Protein AF-A0A452Y985-F1 (afdb_monomer)

Mean predicted aligned error: 10.16 Å

Secondary structure (DSSP, 8-state):
-HHHHHHHHHHHHHHHHHHH-TTTS----------BTTBEEEEEEE----BTTB-SSSS--EEEEEEPPTTPPPPPPP-

Solvent-accessible surface area (backbone atoms only — not comparable to full-atom values): 5381 Å² total; per-residue (Å²): 114,74,69,59,55,53,54,50,50,52,51,52,50,51,52,52,55,55,66,65,42,62,86,78,45,92,75,78,87,78,83,89,87,76,74,71,76,71,54,41,83,75,47,76,48,74,50,80,77,56,61,95,86,42,60,96,52,100,63,70,53,73,50,74,44,65,46,74,48,89,84,67,70,84,76,79,75,86,128

pLDDT: mean 84.35, std 10.66, range [58.41, 95.81]

Sequence (79 aa):
EKQGAVEFLKLVFRALCLCWDRQTQDLHIDWILFRGRPLVPALCEVINDNIDGVYPSSHFPIFAEFLLPRSVRLAEMPS

Foldseek 3Di:
DVVVVVVVVVVVVVVCVQVVPPVPPPDDPDDDDDDDPPKDWDDKDFAPDDDPPHDPDPGTDIDIDIDGDPPDDDDPDDD

InterPro domains:
  IPR036691 Endonuclease/exonuclease/phosphatase superfamily [G3DSA:3.60.10.10] (18-70)
  IPR036691 Endonuclease/exonuclease/phosphatase superfamily [SSF56219] (20-71)

Organism: Aegilops tauschii subsp. strangulata (NCBI:txid200361)

Structure (mmCIF, N/CA/C/O backbone):
data_AF-A0A452Y985-F1
#
_entry.id   AF-A0A452Y985-F1
#
loop_
_atom_site.group_PDB
_atom_site.id
_atom_site.type_symbol
_atom_site.label_atom_id
_atom_site.label_alt_id
_atom_site.label_comp_id
_atom_site.label_asym_id
_atom_site.label_entity_id
_atom_site.label_seq_id
_atom_site.pdbx_PDB_ins_code
_atom_site.Cartn_x
_atom_site.Cartn_y
_atom_site.Cartn_z
_atom_site.occupancy
_atom_site.B_iso_or_equiv
_atom_site.auth_seq_id
_atom_site.auth_comp_id
_atom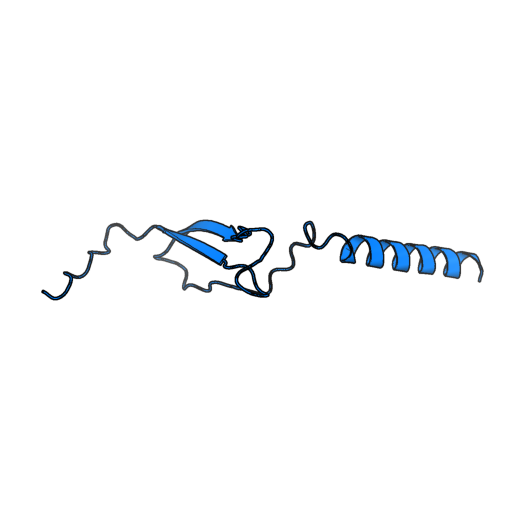_site.auth_asym_id
_atom_site.auth_atom_id
_atom_site.pdbx_PDB_model_num
ATOM 1 N N . GLU A 1 1 ? 44.236 -2.814 -11.174 1.00 58.41 1 GLU A N 1
ATOM 2 C CA . GLU A 1 1 ? 43.251 -1.899 -11.801 1.00 58.41 1 GLU A CA 1
ATOM 3 C C . GLU A 1 1 ? 42.111 -2.614 -12.532 1.00 58.41 1 GLU A C 1
ATOM 5 O O . GLU A 1 1 ? 40.964 -2.383 -12.176 1.00 58.41 1 GLU A O 1
ATOM 10 N N . LYS A 1 2 ? 42.373 -3.536 -13.474 1.00 59.88 2 LYS A N 1
ATOM 11 C CA . LYS A 1 2 ? 41.317 -4.219 -14.265 1.00 59.88 2 LYS A CA 1
ATOM 12 C C . LYS A 1 2 ? 40.266 -4.989 -13.440 1.00 59.88 2 LYS A C 1
ATOM 14 O O . LYS A 1 2 ? 39.091 -4.955 -13.785 1.00 59.88 2 LYS A O 1
ATOM 19 N N . GLN A 1 3 ? 40.666 -5.621 -12.331 1.00 63.78 3 GLN A N 1
ATOM 20 C CA . GLN A 1 3 ? 39.755 -6.346 -11.429 1.00 63.78 3 GLN A CA 1
ATOM 21 C C . GLN A 1 3 ? 38.683 -5.424 -10.812 1.00 63.78 3 GLN A C 1
ATOM 23 O O . GLN A 1 3 ? 37.529 -5.817 -10.689 1.00 63.78 3 GLN A O 1
ATOM 28 N N . GLY A 1 4 ? 39.045 -4.181 -10.471 1.00 83.56 4 GLY A N 1
ATOM 29 C CA . GLY A 1 4 ? 38.127 -3.219 -9.851 1.00 83.56 4 GLY A CA 1
ATOM 30 C C . GLY A 1 4 ? 37.062 -2.703 -10.820 1.00 83.56 4 GLY A C 1
ATOM 31 O O . GLY A 1 4 ? 35.910 -2.541 -10.433 1.00 83.56 4 GLY A O 1
ATOM 32 N N . ALA A 1 5 ? 37.419 -2.526 -12.096 1.00 90.69 5 ALA A N 1
ATOM 33 C CA . ALA A 1 5 ? 36.470 -2.118 -13.133 1.00 90.69 5 ALA A CA 1
ATOM 34 C C . ALA A 1 5 ? 35.401 -3.191 -13.397 1.00 90.69 5 ALA A C 1
ATOM 36 O O . ALA A 1 5 ? 34.235 -2.864 -13.602 1.00 90.69 5 ALA A O 1
ATOM 37 N N . VAL A 1 6 ? 35.780 -4.473 -13.350 1.00 89.94 6 VAL A N 1
ATOM 38 C CA . VAL A 1 6 ? 34.843 -5.594 -13.524 1.00 89.94 6 VAL A CA 1
ATOM 39 C C . VAL A 1 6 ? 33.866 -5.683 -12.351 1.00 89.94 6 VAL A C 1
ATOM 41 O O . VAL A 1 6 ? 32.669 -5.843 -12.572 1.00 89.94 6 VAL A O 1
ATOM 44 N N . GLU A 1 7 ? 34.344 -5.543 -11.113 1.00 90.50 7 GLU A N 1
ATOM 45 C CA . GLU A 1 7 ? 33.464 -5.532 -9.937 1.00 90.50 7 GLU A CA 1
ATOM 46 C C . GLU A 1 7 ? 32.532 -4.315 -9.928 1.00 90.50 7 GLU A C 1
ATOM 48 O O . GLU A 1 7 ? 31.340 -4.455 -9.658 1.00 90.50 7 GLU A O 1
ATOM 53 N N . PHE A 1 8 ? 33.027 -3.139 -10.324 1.00 90.38 8 PHE A N 1
ATOM 54 C CA . PHE A 1 8 ? 32.184 -1.959 -10.507 1.00 90.38 8 PHE A CA 1
ATOM 55 C C . PHE A 1 8 ? 31.100 -2.191 -11.571 1.00 90.38 8 PHE A C 1
ATOM 57 O O . PHE A 1 8 ? 29.926 -1.919 -11.329 1.00 90.38 8 PHE A O 1
ATOM 64 N N . LEU A 1 9 ? 31.456 -2.772 -12.720 1.00 94.62 9 LEU A N 1
ATOM 65 C CA . LEU A 1 9 ? 30.501 -3.080 -13.784 1.00 94.62 9 LEU A CA 1
ATOM 66 C C . LEU A 1 9 ? 29.430 -4.089 -13.332 1.00 94.62 9 LEU A C 1
ATOM 68 O O . LEU A 1 9 ? 28.257 -3.923 -13.664 1.00 94.62 9 LEU A O 1
ATOM 72 N N . LYS A 1 10 ? 29.799 -5.099 -12.531 1.00 90.94 10 LYS A N 1
ATOM 73 C CA . LYS A 1 10 ? 28.839 -6.042 -11.927 1.00 90.94 10 LYS A CA 1
ATOM 74 C C . LYS A 1 10 ? 27.853 -5.341 -10.994 1.00 90.94 10 LYS A C 1
ATOM 76 O O . LYS A 1 10 ? 26.673 -5.690 -10.992 1.00 90.94 10 LYS A O 1
ATOM 81 N N . LEU A 1 11 ? 28.317 -4.369 -10.206 1.00 91.62 11 LEU A N 1
ATOM 82 C CA . LEU A 1 11 ? 27.453 -3.579 -9.325 1.00 91.62 11 LEU A CA 1
ATOM 83 C C . LEU A 1 11 ? 26.486 -2.706 -10.125 1.00 91.62 11 LEU A C 1
ATOM 85 O O . LEU A 1 11 ? 25.298 -2.693 -9.814 1.00 91.62 11 LEU A O 1
ATOM 89 N N . VAL A 1 12 ? 26.964 -2.047 -11.185 1.00 91.94 12 VAL A N 1
ATOM 90 C CA . VAL A 1 12 ? 26.108 -1.267 -12.092 1.00 91.94 12 VAL A CA 1
ATOM 91 C C . VAL A 1 12 ? 25.047 -2.163 -12.730 1.00 91.94 12 VAL A C 1
ATOM 93 O O . VAL A 1 12 ? 23.868 -1.823 -12.701 1.00 91.94 12 VAL A O 1
ATOM 96 N N . PHE A 1 13 ? 25.429 -3.338 -13.237 1.00 91.00 13 PHE A N 1
ATOM 97 C CA . PHE A 1 13 ? 24.480 -4.278 -13.833 1.00 91.00 13 PHE A CA 1
ATOM 98 C C . PHE A 1 13 ? 23.438 -4.767 -12.819 1.00 91.00 13 PHE A C 1
ATOM 100 O O . PHE A 1 13 ? 22.251 -4.775 -13.121 1.00 91.00 13 PHE A O 1
ATOM 107 N N . ARG A 1 14 ? 23.849 -5.096 -11.586 1.00 85.25 14 ARG A N 1
ATOM 108 C CA . ARG A 1 14 ? 22.911 -5.450 -10.507 1.00 85.25 14 ARG A CA 1
ATOM 109 C C . ARG A 1 14 ? 21.946 -4.318 -10.181 1.00 85.25 14 ARG A C 1
ATOM 111 O O . ARG A 1 14 ? 20.758 -4.584 -10.045 1.00 85.25 14 ARG A O 1
ATOM 118 N N . ALA A 1 15 ? 22.434 -3.084 -10.065 1.00 84.88 15 ALA A N 1
ATOM 119 C CA . ALA A 1 15 ? 21.581 -1.928 -9.810 1.00 84.88 15 ALA A CA 1
ATOM 120 C C . ALA A 1 15 ? 20.557 -1.738 -10.939 1.00 84.88 15 ALA A C 1
ATOM 122 O O . ALA A 1 15 ? 19.375 -1.562 -10.666 1.00 84.88 15 ALA A O 1
ATOM 123 N N . LEU A 1 16 ? 20.983 -1.860 -12.200 1.00 85.50 16 LEU A N 1
ATOM 124 C CA . LEU A 1 16 ? 20.090 -1.781 -13.357 1.00 85.50 16 LEU A CA 1
ATOM 125 C C . LEU A 1 16 ? 19.051 -2.909 -13.365 1.00 85.50 16 LE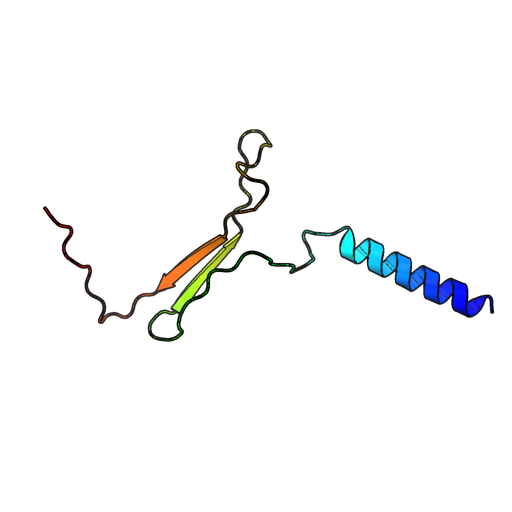U A C 1
ATOM 127 O O . LEU A 1 16 ? 17.877 -2.630 -13.576 1.00 85.50 16 LEU A O 1
ATOM 131 N N . CYS A 1 17 ? 19.450 -4.155 -13.093 1.00 81.81 17 CYS A N 1
ATOM 132 C CA . CYS A 1 17 ? 18.521 -5.283 -13.001 1.00 81.81 17 CYS A CA 1
ATOM 133 C C . CYS A 1 17 ? 17.494 -5.100 -11.881 1.00 81.81 17 CYS A C 1
ATOM 135 O O . CYS A 1 17 ? 16.319 -5.377 -12.094 1.00 81.81 17 CYS A O 1
ATOM 137 N N . LEU A 1 18 ? 17.922 -4.609 -10.713 1.00 73.62 18 LEU A N 1
ATOM 138 C CA . LEU A 1 18 ? 17.017 -4.324 -9.601 1.00 73.62 18 LEU A CA 1
ATOM 139 C C . LEU A 1 18 ? 16.018 -3.228 -9.979 1.00 73.62 18 LEU A C 1
ATOM 141 O O . LEU A 1 18 ? 14.834 -3.396 -9.732 1.00 73.62 18 LEU A O 1
ATOM 145 N N . CYS A 1 19 ? 16.473 -2.134 -10.596 1.00 73.62 19 CYS A N 1
ATOM 146 C CA . CYS A 1 19 ? 15.608 -1.025 -11.013 1.00 73.62 19 CYS A CA 1
ATOM 147 C C . CYS A 1 19 ? 14.684 -1.362 -12.191 1.00 73.62 19 CYS A C 1
ATOM 149 O O . CYS A 1 19 ? 13.665 -0.696 -12.373 1.00 73.62 19 CYS A O 1
ATOM 151 N N . TRP A 1 20 ? 15.058 -2.337 -13.021 1.00 78.31 20 TRP A N 1
ATOM 152 C CA . TRP A 1 20 ? 14.280 -2.733 -14.193 1.00 78.31 20 TRP A CA 1
ATOM 153 C C . TRP A 1 20 ? 12.992 -3.451 -13.794 1.00 78.31 20 TRP A C 1
ATOM 155 O O . TRP A 1 20 ? 11.927 -3.168 -14.343 1.00 78.31 20 TRP A O 1
ATOM 165 N N . ASP A 1 21 ? 13.071 -4.347 -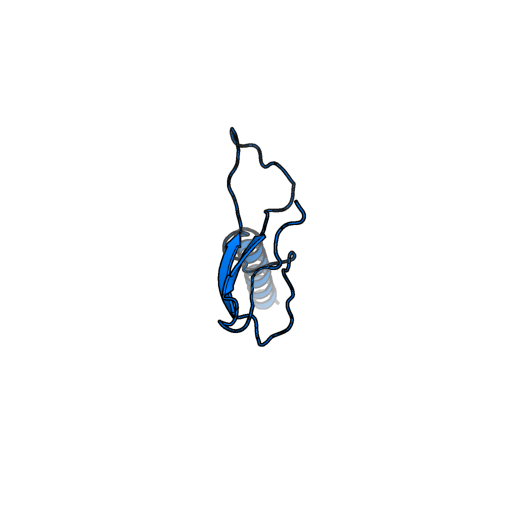12.813 1.00 68.56 21 ASP A N 1
ATOM 166 C CA . ASP A 1 21 ? 11.915 -5.099 -12.340 1.00 68.56 21 ASP A CA 1
ATOM 167 C C . ASP A 1 21 ? 11.158 -4.337 -11.244 1.00 68.56 21 ASP A C 1
ATOM 169 O O . ASP A 1 21 ? 11.168 -4.678 -10.062 1.00 68.56 21 ASP A O 1
ATOM 173 N N . ARG A 1 22 ? 10.473 -3.266 -11.658 1.00 62.91 22 ARG A N 1
ATOM 174 C CA . ARG A 1 22 ? 9.632 -2.444 -10.772 1.00 62.91 22 ARG A CA 1
ATOM 175 C C . ARG A 1 22 ? 8.526 -3.234 -10.065 1.00 62.91 22 ARG A C 1
ATOM 177 O O . ARG A 1 22 ? 7.997 -2.724 -9.086 1.00 62.91 22 ARG A O 1
ATOM 184 N N . GLN A 1 23 ? 8.153 -4.421 -10.553 1.00 61.41 23 GLN A N 1
ATOM 185 C CA . GLN A 1 23 ? 7.135 -5.259 -9.914 1.00 61.41 23 GLN A CA 1
ATOM 186 C C . GLN A 1 23 ? 7.677 -6.029 -8.708 1.00 61.41 23 GLN A C 1
ATOM 188 O O . GLN A 1 23 ? 6.908 -6.307 -7.792 1.00 61.41 23 GLN A O 1
ATOM 193 N N . THR A 1 24 ? 8.972 -6.360 -8.678 1.00 58.78 24 THR A N 1
ATOM 194 C CA . THR A 1 24 ? 9.598 -7.018 -7.515 1.00 58.78 24 THR A CA 1
ATOM 195 C C . THR A 1 24 ? 10.247 -6.041 -6.543 1.00 58.78 24 THR A C 1
ATOM 197 O O . THR A 1 24 ? 10.605 -6.423 -5.427 1.00 58.78 24 THR A O 1
ATOM 200 N N . GLN A 1 25 ? 10.370 -4.769 -6.924 1.00 62.12 25 GLN A N 1
ATOM 201 C CA . GLN A 1 25 ? 10.724 -3.712 -5.990 1.00 62.12 25 GLN A CA 1
ATOM 202 C C . GLN A 1 25 ? 9.509 -3.369 -5.121 1.00 62.12 25 GLN A C 1
ATOM 204 O O . GLN A 1 25 ? 8.557 -2.760 -5.598 1.00 62.12 25 GLN A O 1
ATOM 209 N N . ASP A 1 26 ? 9.570 -3.724 -3.835 1.00 66.94 26 ASP A N 1
ATOM 210 C CA . ASP A 1 26 ? 8.624 -3.328 -2.776 1.00 66.94 26 ASP A CA 1
ATOM 211 C C . ASP A 1 26 ? 8.723 -1.813 -2.472 1.00 66.94 26 ASP A C 1
ATOM 213 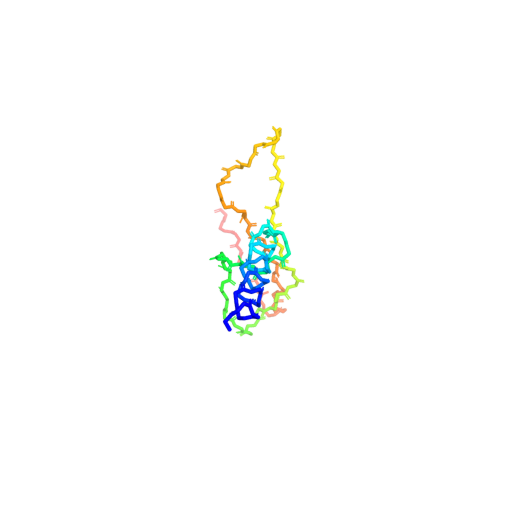O O . ASP A 1 26 ? 9.046 -1.370 -1.370 1.00 66.94 26 ASP A O 1
ATOM 217 N N . LEU A 1 27 ? 8.578 -0.986 -3.510 1.00 74.81 27 LEU A N 1
ATOM 218 C CA . LEU A 1 27 ? 8.842 0.449 -3.500 1.00 74.81 27 LEU A CA 1
ATOM 219 C C . LEU A 1 27 ? 7.525 1.229 -3.415 1.00 74.81 27 LEU A C 1
ATOM 221 O O . LEU A 1 27 ? 7.137 1.943 -4.342 1.00 74.81 27 LEU A O 1
ATOM 225 N N . HIS A 1 28 ? 6.826 1.078 -2.291 1.00 84.88 28 HIS A N 1
ATOM 226 C CA . HIS A 1 28 ? 5.601 1.822 -2.008 1.00 84.88 28 HIS A CA 1
ATOM 227 C C . HIS A 1 28 ? 5.901 3.302 -1.717 1.00 84.88 28 HIS A C 1
ATOM 229 O O . HIS A 1 28 ? 6.714 3.633 -0.854 1.00 84.88 28 HIS A O 1
ATOM 235 N N . ILE A 1 29 ? 5.232 4.206 -2.438 1.00 90.06 29 ILE A N 1
ATOM 236 C CA . ILE A 1 29 ? 5.292 5.664 -2.204 1.00 90.06 29 ILE A CA 1
ATOM 237 C C . ILE A 1 29 ? 3.948 6.253 -1.760 1.00 90.06 29 ILE A C 1
ATOM 239 O O . ILE A 1 2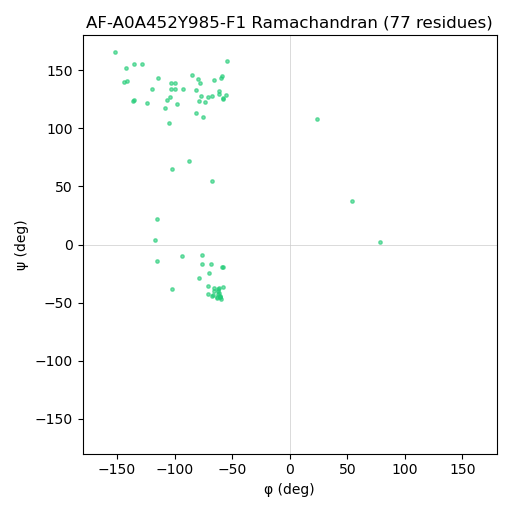9 ? 3.911 7.364 -1.237 1.00 90.06 29 ILE A O 1
ATOM 243 N N . ASP A 1 30 ? 2.874 5.485 -1.916 1.00 92.25 30 ASP A N 1
ATOM 244 C CA . ASP A 1 30 ? 1.519 5.807 -1.488 1.00 92.25 30 ASP A CA 1
ATOM 245 C C . ASP A 1 30 ? 1.203 5.013 -0.208 1.00 92.25 30 ASP A C 1
ATOM 247 O O . ASP A 1 30 ? 1.583 3.847 -0.085 1.00 92.25 30 ASP A O 1
ATOM 251 N N . TRP A 1 31 ? 0.541 5.640 0.773 1.00 93.31 31 TRP A N 1
ATOM 252 C CA . TRP A 1 31 ? 0.358 5.060 2.111 1.00 93.31 31 TRP A CA 1
ATOM 253 C C . TRP A 1 31 ? -1.009 5.401 2.706 1.00 93.31 31 TRP A C 1
ATOM 255 O O . TRP A 1 31 ? -1.450 6.548 2.651 1.00 93.31 31 TRP A O 1
ATOM 265 N N . ILE A 1 32 ? -1.631 4.427 3.376 1.00 94.00 32 ILE A N 1
ATOM 266 C CA . ILE A 1 32 ? -2.792 4.646 4.247 1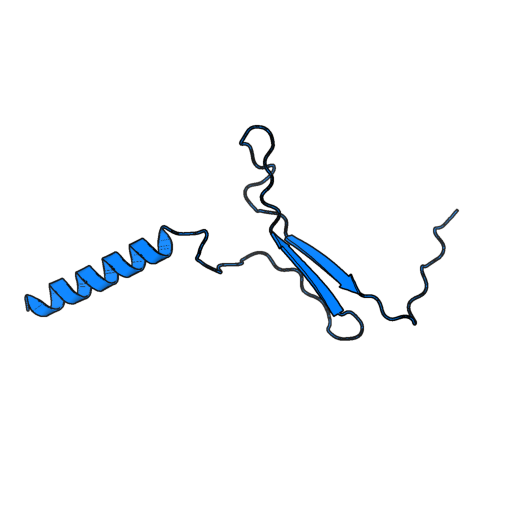.00 94.00 32 ILE A CA 1
ATOM 267 C C . ILE A 1 32 ? -2.317 4.549 5.695 1.00 94.00 32 ILE A C 1
ATOM 269 O O . ILE A 1 32 ? -2.039 3.468 6.213 1.00 94.00 32 ILE A O 1
ATOM 273 N N . LEU A 1 33 ? -2.202 5.700 6.356 1.00 93.62 33 LEU A N 1
ATOM 274 C CA . LEU A 1 33 ? -1.781 5.780 7.751 1.00 93.62 33 LEU A CA 1
ATOM 275 C C . LEU A 1 33 ? -3.002 5.766 8.671 1.00 93.62 33 LEU A C 1
ATOM 277 O O . LEU A 1 33 ? -3.958 6.513 8.470 1.00 93.62 33 LEU A O 1
ATOM 281 N N . PHE A 1 34 ? -2.946 4.958 9.725 1.00 91.25 34 PHE A N 1
ATOM 282 C CA . PHE A 1 34 ? -3.998 4.874 10.732 1.00 91.25 34 PHE A CA 1
ATOM 283 C C . PHE A 1 34 ? -3.390 4.864 12.134 1.00 91.25 34 PHE A C 1
ATOM 285 O O . PHE A 1 34 ? -2.237 4.475 12.336 1.00 91.25 34 PHE A O 1
ATOM 292 N N . ARG A 1 35 ? -4.168 5.284 13.135 1.00 86.19 35 ARG A N 1
ATOM 293 C CA . ARG A 1 35 ? -3.773 5.073 14.529 1.00 86.19 35 ARG A CA 1
ATOM 294 C C . ARG A 1 35 ? -4.075 3.632 14.917 1.00 86.19 35 ARG A C 1
ATOM 296 O O . ARG A 1 35 ? -5.220 3.191 14.820 1.00 86.19 35 ARG A O 1
ATOM 303 N N . GLY A 1 36 ? -3.039 2.926 15.372 1.00 74.62 36 GLY A N 1
ATOM 304 C CA . GLY A 1 36 ? -3.165 1.585 15.939 1.00 74.62 36 GLY A CA 1
ATOM 305 C C . GLY A 1 36 ? -4.179 1.555 17.081 1.00 74.62 36 GLY A C 1
ATOM 306 O O . GLY A 1 36 ? -4.478 2.596 17.648 1.00 74.62 36 GLY A O 1
ATOM 307 N N . ARG A 1 37 ? -4.714 0.365 17.372 1.00 81.19 37 ARG A N 1
ATOM 308 C CA . ARG A 1 37 ? -5.848 0.087 18.273 1.00 81.19 37 ARG A CA 1
ATOM 309 C C . ARG A 1 37 ? -6.824 1.271 18.494 1.00 81.19 37 ARG A C 1
ATOM 311 O O . ARG A 1 37 ? -6.558 2.179 19.278 1.00 81.19 37 ARG A O 1
ATOM 318 N N . PRO A 1 38 ? -8.028 1.170 17.915 1.00 82.25 38 PRO A N 1
ATOM 319 C CA . PRO A 1 38 ? -8.750 -0.095 17.967 1.00 82.25 38 PRO A CA 1
ATOM 320 C C . PRO A 1 38 ? -8.993 -0.714 16.571 1.00 82.25 38 PRO A C 1
ATOM 322 O O . PRO A 1 38 ? -9.592 -1.778 16.476 1.00 82.25 38 PRO A O 1
ATOM 325 N N . LEU A 1 39 ? -8.474 -0.092 15.507 1.00 88.62 39 LEU A N 1
ATOM 326 C CA . LEU A 1 39 ? -8.513 -0.612 14.137 1.00 88.62 39 LEU A CA 1
ATOM 327 C C . LEU A 1 39 ? -7.457 -1.704 13.924 1.00 88.62 39 LEU A C 1
ATOM 329 O O . LEU A 1 39 ? -6.319 -1.570 14.387 1.00 88.62 39 LEU A O 1
ATOM 333 N N . VAL A 1 40 ? -7.833 -2.761 13.203 1.00 89.88 40 VAL A N 1
ATOM 334 C CA . VAL A 1 40 ? -6.928 -3.838 12.776 1.00 89.88 40 VAL A CA 1
ATOM 335 C C . VAL A 1 40 ? -7.002 -3.956 11.252 1.00 89.88 40 VAL A C 1
ATOM 337 O O . VAL A 1 40 ? -8.103 -4.181 10.754 1.00 89.88 40 VAL A O 1
ATOM 340 N N . PRO A 1 41 ? -5.891 -3.806 10.508 1.00 92.88 41 PRO A N 1
ATOM 341 C CA . PRO A 1 41 ? -5.898 -4.022 9.064 1.00 92.88 41 PRO A CA 1
ATOM 342 C C . PRO A 1 41 ? -6.140 -5.510 8.769 1.00 92.88 41 PRO A C 1
ATOM 344 O O . PRO A 1 41 ? -5.468 -6.369 9.342 1.00 92.88 41 PRO A O 1
ATOM 347 N N . ALA A 1 42 ? -7.117 -5.809 7.915 1.00 93.25 42 ALA A N 1
ATOM 348 C CA . ALA A 1 42 ? -7.468 -7.161 7.477 1.00 93.25 42 ALA A CA 1
ATOM 349 C C . ALA A 1 42 ? -6.941 -7.477 6.075 1.00 93.25 42 ALA A C 1
ATOM 351 O O . ALA A 1 42 ? -6.478 -8.590 5.838 1.00 93.25 42 ALA A O 1
ATOM 352 N N . LEU A 1 43 ? -6.9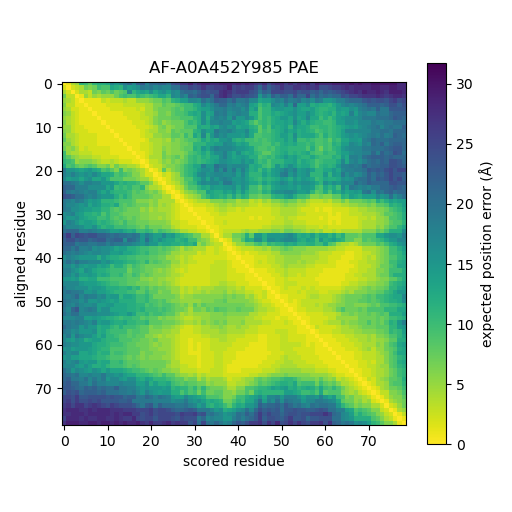79 -6.492 5.177 1.00 95.00 43 LEU A N 1
ATOM 353 C CA . LEU A 1 43 ? -6.490 -6.595 3.807 1.00 95.00 43 LEU A CA 1
ATOM 354 C C . LEU A 1 43 ? -5.806 -5.286 3.421 1.00 95.00 43 LEU A C 1
ATOM 356 O O . LEU A 1 43 ? -6.300 -4.214 3.763 1.00 95.00 43 LEU A O 1
ATOM 360 N N . CYS A 1 44 ? -4.696 -5.391 2.696 1.00 93.56 44 CYS A N 1
ATOM 361 C CA . CYS A 1 44 ? -4.032 -4.276 2.035 1.00 93.56 44 CYS A CA 1
ATOM 362 C C . CYS A 1 44 ? -3.641 -4.738 0.633 1.00 93.56 44 CYS A C 1
ATOM 364 O O . CYS A 1 44 ? -2.916 -5.725 0.499 1.00 93.56 44 CYS A O 1
ATOM 366 N N . GLU A 1 45 ? -4.096 -4.033 -0.393 1.00 93.19 45 GLU A N 1
ATOM 367 C CA . GLU A 1 45 ? -3.824 -4.380 -1.785 1.00 93.19 45 GLU A CA 1
ATOM 368 C C . GLU A 1 45 ? -3.601 -3.131 -2.640 1.00 93.19 45 GLU A C 1
ATOM 370 O O . GLU A 1 45 ? -4.110 -2.045 -2.353 1.00 93.19 45 GLU A O 1
ATOM 375 N N . VAL A 1 46 ? -2.814 -3.297 -3.701 1.00 91.81 46 VAL A N 1
ATOM 376 C CA . VAL A 1 46 ? -2.645 -2.291 -4.750 1.00 91.81 46 VAL A CA 1
ATOM 377 C C . VAL A 1 46 ? -3.564 -2.677 -5.900 1.00 91.81 46 VAL A C 1
ATOM 379 O O . VAL A 1 46 ? -3.416 -3.759 -6.467 1.00 91.81 46 VAL A O 1
ATOM 382 N N . ILE A 1 47 ? -4.491 -1.793 -6.255 1.00 91.81 47 ILE A N 1
ATOM 383 C CA . ILE A 1 47 ? -5.419 -2.012 -7.363 1.00 91.81 47 ILE A CA 1
ATOM 384 C C . ILE A 1 47 ? -4.711 -1.655 -8.669 1.00 91.81 47 ILE A C 1
ATOM 386 O O . ILE A 1 47 ? -4.380 -0.494 -8.912 1.00 91.81 47 ILE A O 1
ATOM 390 N N . ASN A 1 48 ? -4.475 -2.657 -9.513 1.00 90.25 48 ASN A N 1
ATOM 391 C CA . ASN A 1 48 ? -3.784 -2.523 -10.799 1.00 90.25 48 ASN A CA 1
ATOM 392 C C . ASN A 1 48 ? -4.695 -2.833 -11.998 1.00 90.25 48 ASN A C 1
ATOM 394 O O . ASN A 1 48 ? -4.211 -3.152 -13.087 1.00 90.25 48 ASN A O 1
ATOM 398 N N . ASP A 1 49 ? -6.007 -2.728 -11.806 1.00 91.50 49 ASP A N 1
ATOM 399 C CA . ASP A 1 49 ? -6.961 -2.860 -12.896 1.00 91.50 49 ASP A CA 1
ATOM 400 C C . ASP A 1 49 ? -6.793 -1.708 -13.893 1.00 91.50 49 ASP A C 1
ATOM 402 O O . ASP A 1 49 ? -6.556 -0.549 -13.535 1.00 91.50 49 ASP A O 1
ATOM 406 N N . ASN A 1 50 ? -6.935 -2.037 -15.172 1.00 91.25 50 ASN A N 1
ATOM 407 C CA . ASN A 1 50 ? -6.987 -1.073 -16.262 1.00 91.25 50 ASN A CA 1
ATOM 408 C C . ASN A 1 50 ? -8.219 -1.338 -17.128 1.00 91.25 50 ASN A C 1
ATOM 410 O O . ASN A 1 50 ? -8.731 -2.457 -17.177 1.00 91.25 50 ASN A O 1
ATOM 414 N N . ILE A 1 51 ? -8.686 -0.296 -17.810 1.00 92.38 51 ILE A N 1
ATOM 415 C CA . ILE A 1 51 ? -9.787 -0.380 -18.769 1.00 92.38 51 ILE A CA 1
ATOM 416 C C . ILE A 1 51 ? -9.166 -0.202 -20.148 1.00 92.38 51 ILE A C 1
ATOM 418 O O . ILE A 1 51 ? -8.548 0.826 -20.418 1.00 92.38 51 ILE A O 1
ATOM 422 N N . ASP A 1 52 ? -9.272 -1.226 -20.994 1.00 94.69 52 ASP A N 1
ATOM 423 C CA . ASP A 1 52 ? -8.711 -1.236 -22.352 1.00 94.69 52 ASP A CA 1
ATOM 424 C C . ASP A 1 52 ? -7.203 -0.906 -22.408 1.00 94.69 52 ASP A C 1
ATOM 426 O O . ASP A 1 52 ? -6.725 -0.218 -23.310 1.00 94.69 52 ASP A O 1
ATOM 430 N N . GLY A 1 53 ? -6.429 -1.383 -21.424 1.00 90.88 53 GLY A N 1
ATOM 431 C CA . GLY A 1 53 ? -4.990 -1.111 -21.323 1.00 90.88 53 GLY A CA 1
ATOM 432 C C . GLY A 1 53 ? -4.645 0.273 -20.765 1.00 90.88 53 GLY A C 1
ATOM 433 O O . GLY A 1 53 ? -3.465 0.612 -20.673 1.00 90.88 53 GLY A O 1
ATOM 434 N N . VAL A 1 54 ? -5.645 1.073 -20.382 1.00 90.31 54 VAL A N 1
ATOM 435 C CA . VAL A 1 54 ? -5.468 2.428 -19.855 1.00 90.31 54 VAL A CA 1
ATOM 436 C C . VAL A 1 54 ? -5.732 2.445 -18.355 1.00 90.31 54 VAL A C 1
ATOM 438 O O . VAL A 1 54 ? -6.801 2.061 -17.876 1.00 90.31 54 VAL A O 1
ATOM 441 N N . TYR A 1 55 ? -4.741 2.920 -17.604 1.00 91.00 55 TYR A N 1
ATOM 442 C CA . TYR A 1 55 ?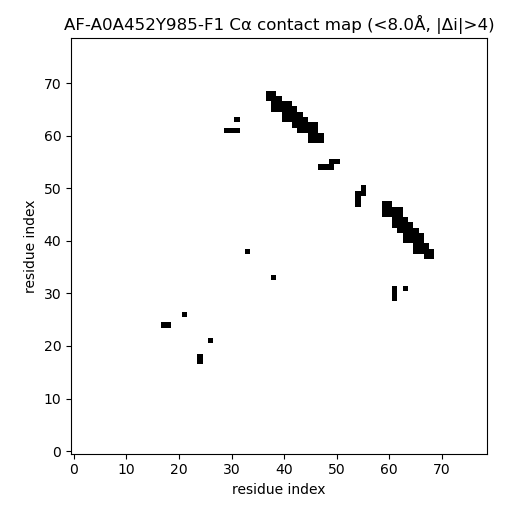 -4.903 3.186 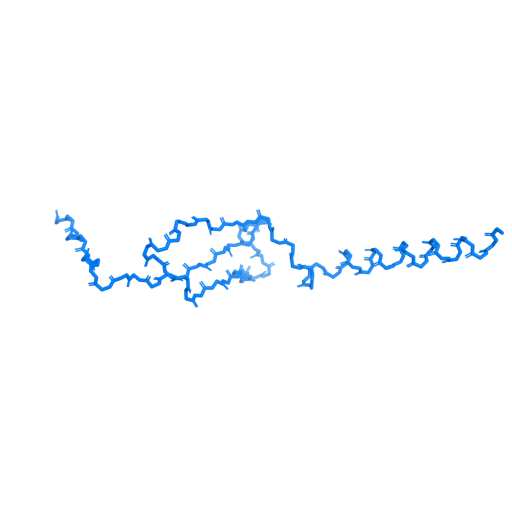-16.182 1.00 91.00 55 TYR A CA 1
ATOM 443 C C . TYR A 1 55 ? -5.613 4.525 -15.965 1.00 91.00 55 TYR A C 1
ATOM 445 O O . TYR A 1 55 ? -5.326 5.493 -16.674 1.00 91.00 55 TYR A O 1
ATOM 453 N N . PRO A 1 56 ? -6.495 4.624 -14.958 1.00 90.44 56 PRO A N 1
ATOM 454 C CA . PRO A 1 56 ? -7.224 5.858 -14.670 1.00 90.44 56 PRO A CA 1
ATOM 455 C C . PRO A 1 56 ? -6.328 6.988 -14.130 1.00 90.44 56 PRO A C 1
ATOM 457 O O . PRO A 1 56 ? -6.735 8.146 -14.122 1.00 90.44 56 PRO A O 1
ATOM 460 N N . SER A 1 57 ? -5.121 6.664 -13.657 1.00 91.12 57 SER A N 1
ATOM 461 C CA . SER A 1 57 ? -4.154 7.594 -13.070 1.00 91.12 57 SER A CA 1
ATOM 462 C C . SER A 1 57 ? -2.723 7.086 -13.284 1.00 91.12 57 SER A C 1
ATOM 464 O O . SER A 1 57 ? -2.511 5.918 -13.609 1.00 91.12 57 SER A O 1
ATOM 466 N N . SER A 1 58 ? -1.731 7.956 -13.075 1.00 88.88 58 SER A N 1
ATOM 467 C CA . SER A 1 58 ? -0.311 7.584 -13.025 1.00 88.88 58 SER A CA 1
ATOM 468 C C . SER A 1 58 ? 0.100 6.904 -11.711 1.00 88.88 58 SER A C 1
ATOM 470 O O . SER A 1 58 ? 1.221 6.410 -11.615 1.00 88.88 58 SER A O 1
ATOM 472 N N . HIS A 1 59 ? -0.786 6.893 -10.710 1.00 90.69 59 HIS A N 1
ATOM 473 C CA . HIS A 1 59 ? -0.636 6.155 -9.455 1.00 90.69 59 HIS A CA 1
ATOM 474 C C . HIS A 1 59 ? -1.707 5.070 -9.351 1.00 90.69 59 HIS A C 1
ATOM 476 O O . HIS A 1 59 ? -2.855 5.289 -9.747 1.00 90.69 59 HIS A O 1
ATOM 482 N N . PHE A 1 60 ? -1.341 3.923 -8.778 1.00 90.88 60 PHE A N 1
ATOM 483 C CA . PHE A 1 60 ? -2.292 2.859 -8.475 1.00 90.88 60 PHE A CA 1
ATOM 484 C C . PHE A 1 60 ? -3.019 3.152 -7.159 1.00 90.88 60 PHE A C 1
ATOM 486 O O . PHE A 1 60 ? -2.365 3.496 -6.171 1.00 90.88 60 PHE A O 1
ATOM 493 N N . PRO A 1 61 ? -4.354 3.014 -7.106 1.00 92.75 61 PRO A N 1
ATOM 494 C CA . PRO A 1 61 ? -5.079 3.086 -5.848 1.00 92.75 61 PRO A CA 1
ATOM 495 C C . PRO A 1 61 ? -4.600 2.011 -4.869 1.00 92.75 61 PRO A C 1
ATOM 497 O O . PRO A 1 61 ? -4.329 0.875 -5.259 1.00 92.75 61 PRO A O 1
ATOM 500 N N . ILE A 1 62 ? -4.552 2.358 -3.586 1.00 94.25 62 ILE A N 1
ATOM 501 C CA . ILE A 1 62 ? -4.345 1.397 -2.501 1.00 94.25 62 ILE A CA 1
ATOM 502 C C . ILE A 1 62 ? -5.687 1.179 -1.817 1.00 94.25 62 ILE A C 1
ATOM 504 O O . ILE A 1 62 ? -6.335 2.139 -1.397 1.00 94.25 62 ILE A O 1
ATOM 508 N N . PHE A 1 63 ? -6.088 -0.079 -1.691 1.00 95.25 63 PHE A N 1
ATOM 509 C CA . PHE A 1 63 ? -7.246 -0.481 -0.910 1.00 95.25 63 PHE A CA 1
ATOM 510 C C . PHE A 1 63 ? -6.781 -1.075 0.420 1.00 95.25 63 PHE A C 1
ATOM 512 O O . PHE A 1 63 ? -5.856 -1.887 0.468 1.00 95.25 63 PHE A O 1
ATOM 519 N N . ALA A 1 64 ? -7.416 -0.649 1.511 1.00 95.62 64 ALA A N 1
ATOM 520 C CA . ALA A 1 64 ? -7.182 -1.201 2.836 1.00 95.62 64 ALA A CA 1
ATOM 521 C C . ALA A 1 64 ? -8.512 -1.440 3.550 1.00 95.62 64 ALA A C 1
ATOM 523 O O . ALA A 1 64 ? -9.308 -0.515 3.732 1.00 95.62 64 ALA A O 1
ATOM 524 N N . GLU A 1 65 ? -8.727 -2.674 3.992 1.00 95.81 65 GLU A N 1
ATOM 525 C CA . GLU A 1 65 ? -9.873 -3.055 4.809 1.00 95.81 65 GLU A CA 1
ATOM 526 C C . GLU A 1 65 ? -9.463 -3.117 6.281 1.00 95.81 65 GLU A C 1
ATOM 528 O O . GLU A 1 65 ? -8.436 -3.703 6.632 1.00 95.81 65 GLU A O 1
ATOM 533 N N . PHE A 1 66 ? -10.283 -2.537 7.159 1.00 93.69 66 PHE A N 1
ATOM 534 C CA . PHE A 1 66 ? -10.059 -2.547 8.602 1.00 93.69 66 PHE A CA 1
ATOM 535 C C . PHE A 1 66 ? -11.211 -3.231 9.330 1.00 93.69 66 PHE A C 1
ATOM 537 O O . PHE A 1 66 ? -12.379 -2.900 9.129 1.00 93.69 66 PHE A O 1
ATOM 544 N N . LEU A 1 67 ? -10.878 -4.111 10.271 1.00 91.38 67 LEU A N 1
ATOM 545 C CA . LEU A 1 67 ? -11.839 -4.619 11.239 1.00 91.38 67 LEU A CA 1
ATOM 546 C C . LEU A 1 67 ? -12.094 -3.564 12.309 1.00 91.38 67 LEU A C 1
ATOM 548 O O . LEU A 1 67 ? -11.169 -3.054 12.953 1.00 91.38 67 LEU A O 1
ATOM 552 N N . LEU A 1 68 ? -13.376 -3.281 12.523 1.00 88.12 68 LEU A N 1
ATOM 553 C CA . LEU A 1 68 ? -13.825 -2.421 13.602 1.00 88.12 68 LEU A CA 1
ATOM 554 C C . LEU A 1 68 ? -13.985 -3.221 14.905 1.00 88.12 68 LEU A C 1
ATOM 556 O O . LEU A 1 68 ? -14.410 -4.380 14.896 1.00 88.12 68 LEU A O 1
ATOM 560 N N . PRO A 1 69 ? -13.708 -2.601 16.059 1.00 85.62 69 PRO A N 1
ATOM 561 C CA . PRO A 1 69 ? -14.074 -3.156 17.354 1.00 85.62 69 PRO A CA 1
ATOM 562 C C . PRO A 1 69 ? -15.577 -3.371 17.456 1.00 85.62 69 PRO A C 1
ATOM 564 O O . PRO A 1 69 ? -16.359 -2.520 17.042 1.00 85.62 69 PRO A O 1
ATOM 567 N N . ARG A 1 70 ? -15.987 -4.432 18.156 1.00 83.25 70 ARG A N 1
ATOM 568 C CA . ARG A 1 70 ? -17.409 -4.707 18.438 1.00 83.25 70 ARG A CA 1
ATOM 569 C C . ARG A 1 70 ? -18.117 -3.587 19.211 1.00 83.25 70 ARG A C 1
ATOM 571 O O . ARG A 1 70 ? -19.339 -3.547 19.239 1.00 83.25 70 ARG A O 1
ATOM 578 N N . SER A 1 71 ? -17.361 -2.716 19.882 1.00 82.75 71 SER A N 1
ATOM 579 C CA . SER A 1 71 ? -17.893 -1.558 20.602 1.00 82.75 71 SER A CA 1
ATOM 580 C C . SER A 1 71 ? -18.289 -0.400 19.685 1.00 82.75 71 SER A C 1
ATOM 582 O O . SER A 1 71 ? -19.009 0.491 20.132 1.00 82.75 71 SER A O 1
ATOM 584 N N . VAL A 1 72 ? -17.828 -0.384 18.430 1.00 81.06 72 VAL A N 1
ATOM 585 C CA . VAL A 1 72 ? -18.219 0.636 17.456 1.00 81.06 72 VAL A CA 1
ATOM 586 C C . VAL A 1 72 ? -19.650 0.356 17.011 1.00 81.06 72 VAL A C 1
ATOM 588 O O . VAL A 1 72 ? -19.957 -0.723 16.510 1.00 81.06 72 VAL A O 1
ATOM 591 N N . ARG A 1 73 ? -20.534 1.337 17.200 1.00 78.69 73 ARG A N 1
ATOM 592 C CA . ARG A 1 73 ? -21.880 1.333 16.623 1.00 78.69 73 ARG A CA 1
ATOM 593 C C . ARG A 1 73 ? -21.877 2.211 15.381 1.00 78.69 73 ARG A C 1
ATOM 595 O O . ARG A 1 73 ? -21.264 3.277 15.396 1.00 78.69 73 ARG A O 1
ATOM 602 N N . LEU A 1 74 ? -22.551 1.761 14.326 1.00 74.75 74 LEU A N 1
ATOM 603 C CA . LEU A 1 74 ? -22.831 2.601 13.165 1.00 74.75 74 LEU A CA 1
ATOM 604 C C . LEU A 1 74 ? -23.609 3.827 13.648 1.00 74.75 74 LEU A C 1
ATOM 606 O O . LEU A 1 74 ? -24.611 3.680 14.349 1.00 74.75 74 LEU A O 1
ATOM 610 N N . ALA A 1 75 ? -23.118 5.019 13.317 1.00 74.56 75 ALA A N 1
ATOM 611 C CA . ALA A 1 75 ? -23.920 6.219 13.477 1.00 74.56 75 ALA A CA 1
ATOM 612 C C . ALA A 1 75 ? -25.157 6.061 12.588 1.00 74.56 75 ALA A C 1
ATOM 614 O O . ALA A 1 75 ? -25.032 5.638 11.435 1.00 74.56 75 ALA A O 1
ATOM 615 N N . GLU A 1 76 ? -26.340 6.342 13.132 1.00 73.75 76 GLU A N 1
ATOM 616 C CA . GLU A 1 76 ? -27.554 6.370 12.322 1.00 73.75 76 GLU A CA 1
ATOM 617 C C . GLU A 1 76 ? -27.338 7.355 11.169 1.00 73.75 76 GLU A C 1
ATOM 619 O O . GLU A 1 76 ? -26.870 8.478 11.376 1.00 73.75 76 GLU A O 1
ATOM 624 N N . MET A 1 77 ? -27.607 6.906 9.941 1.00 69.44 77 MET A N 1
ATOM 625 C CA . MET A 1 77 ? -27.569 7.789 8.781 1.00 69.44 77 MET A CA 1
ATOM 626 C C . MET A 1 77 ? -28.616 8.885 9.002 1.00 69.44 77 MET A C 1
ATOM 628 O O . MET A 1 77 ? -29.754 8.543 9.331 1.00 69.44 77 MET A O 1
ATOM 632 N N . PRO A 1 78 ? -28.266 10.175 8.849 1.00 67.50 78 PRO A N 1
ATOM 633 C CA . PRO A 1 78 ? -29.266 11.228 8.919 1.00 67.50 78 PRO A CA 1
ATOM 634 C C . PRO A 1 78 ? -30.332 10.961 7.850 1.00 67.50 78 PRO A C 1
ATOM 636 O O . PRO A 1 78 ? -30.000 10.756 6.681 1.00 67.50 78 PRO A O 1
ATOM 639 N N . SER A 1 79 ? -31.587 10.895 8.299 1.00 61.59 79 SER A N 1
ATOM 640 C CA . SER A 1 79 ? -32.786 10.771 7.463 1.00 61.59 79 SER A CA 1
ATOM 641 C C . SER A 1 79 ? -32.982 11.979 6.563 1.00 61.59 79 SER A C 1
ATOM 643 O O . SER A 1 79 ? -32.790 13.100 7.093 1.00 61.59 79 SER A O 1
#

Radius of gyration: 21.96 Å; Cα contacts (8 Å, |Δi|>4): 51; chains: 1; bounding box: 76×18×43 Å